Protein AF-A0A3L6PPY5-F1 (afdb_monomer)

Nearest PDB structures (foldseek):
  5zvr-assembly1_A  TM=9.069E-01  e=2.737E-04  Salmonella enterica subsp. enterica serovar Typhimurium str. LT2
  5zt4-assembly1_A  TM=9.087E-01  e=3.529E-04  Salmonella enterica subsp. enterica serovar Typhimurium str. LT2
  5zvx-assembly1_A  TM=9.058E-01  e=4.270E-04  Salmonella enterica subsp. enterica serovar Typhimurium str. LT2
  2wfp-assembly1_A  TM=8.963E-01  e=4.270E-04  Salmonella enterica subsp. enterica serovar Typhimurium str. LT2
  3h1y-assembly1_A  TM=8.965E-01  e=5.167E-04  Salmonella enterica subsp. enterica serovar Typhimurium

Sequence (169 aa):
MPLIQAPCHIRHCALARAPDGPGEAENMVAVHDTAIKIRTLTDKEQLVLSLERQYEDDIGVIAALFFNYVKLSPGEALYIGANEPHAYLSGECIECMATSDNVVRAGLTPKYKDIQTPCSMLTYKQAFPEILQGVRVQPYVRRYTPPFDEFEVDCCLVPRCQAHLSLSL

pLDDT: mean 76.39, std 22.63, range [25.11, 96.5]

Solvent-accessible surface area (backbone atoms only — not comparable to full-atom values): 11260 Å² total; per-residue (Å²): 125,62,38,41,64,61,93,64,84,75,14,46,36,43,37,43,27,76,83,90,81,90,86,79,90,86,82,94,78,92,76,82,80,87,74,79,80,79,73,84,76,51,75,66,56,53,45,38,63,55,38,36,78,74,35,70,96,36,66,26,37,64,48,52,75,70,29,27,90,47,82,77,56,95,72,49,44,73,70,81,61,87,38,49,65,44,48,64,72,57,63,76,75,89,85,87,77,74,102,72,84,47,61,50,36,86,44,70,61,96,62,85,58,58,67,65,58,57,77,71,59,48,70,83,76,80,43,68,75,65,74,41,65,49,48,77,81,49,101,43,31,33,34,41,76,57,105,59,88,91,61,68,47,77,48,73,64,75,65,96,85,62,95,76,78,82,79,84,128

Radius of gyration: 21.1 Å; Cα contacts (8 Å, |Δi|>4): 217; chains: 1; bounding box: 52×44×71 Å

Organism: Panicum miliaceum (NCBI:txid4540)

Structure (mmCIF, N/CA/C/O backbone):
data_AF-A0A3L6PPY5-F1
#
_entry.id   AF-A0A3L6PPY5-F1
#
loop_
_atom_site.group_PDB
_atom_site.id
_atom_site.type_symbol
_atom_site.label_atom_id
_atom_site.label_alt_id
_atom_site.label_comp_id
_atom_site.label_asym_id
_atom_site.label_entity_id
_atom_site.label_seq_id
_atom_site.pdbx_PDB_ins_code
_atom_site.Cartn_x
_atom_site.Cartn_y
_atom_site.Cartn_z
_atom_site.occupancy
_atom_site.B_iso_or_equiv
_atom_site.auth_seq_id
_atom_site.auth_comp_id
_atom_site.auth_asym_id
_atom_site.auth_atom_id
_atom_site.pdbx_PDB_model_num
ATOM 1 N N . MET A 1 1 ? -15.938 5.935 -10.772 1.00 28.38 1 MET A N 1
ATOM 2 C CA . MET A 1 1 ? -15.741 4.728 -9.938 1.00 28.38 1 MET A CA 1
ATOM 3 C C . MET A 1 1 ? -15.099 5.170 -8.638 1.00 28.38 1 MET A C 1
ATOM 5 O O . MET A 1 1 ? -14.240 6.039 -8.728 1.00 28.38 1 MET A O 1
ATOM 9 N N . PRO A 1 2 ? -15.502 4.660 -7.465 1.00 25.11 2 PRO A N 1
ATOM 10 C CA . PRO A 1 2 ? -14.900 5.070 -6.207 1.00 25.11 2 PRO A CA 1
ATOM 11 C C . PRO A 1 2 ? -13.595 4.306 -5.956 1.00 25.11 2 PRO A C 1
ATOM 13 O O . PRO A 1 2 ? -13.580 3.080 -5.946 1.00 25.11 2 PRO A O 1
ATOM 16 N N . LEU A 1 3 ? -12.504 5.036 -5.741 1.00 34.75 3 LEU A N 1
ATOM 17 C CA . LEU A 1 3 ? -11.280 4.513 -5.136 1.00 34.75 3 LEU A CA 1
ATOM 18 C C . LEU A 1 3 ? -11.346 4.751 -3.614 1.00 34.75 3 LEU A C 1
ATOM 20 O O . LEU A 1 3 ? -12.264 5.402 -3.107 1.00 34.75 3 LEU A O 1
ATOM 24 N N . ILE A 1 4 ? -10.400 4.194 -2.859 1.00 32.25 4 ILE A N 1
ATOM 25 C CA . ILE A 1 4 ? -10.320 4.332 -1.396 1.00 32.25 4 ILE A CA 1
ATOM 26 C C . ILE A 1 4 ? -8.921 4.840 -1.043 1.00 32.25 4 ILE A C 1
ATOM 28 O O . ILE A 1 4 ? -8.043 4.049 -0.732 1.00 32.25 4 ILE A O 1
ATOM 32 N N . GLN A 1 5 ? -8.701 6.158 -1.092 1.00 34.91 5 GLN A N 1
ATOM 33 C CA . GLN A 1 5 ? -7.462 6.766 -0.588 1.00 34.91 5 GLN A CA 1
ATOM 34 C C . GLN A 1 5 ? -7.670 7.436 0.778 1.00 34.91 5 GLN A C 1
ATOM 36 O O . GLN A 1 5 ? -8.386 8.433 0.922 1.00 34.91 5 GLN A O 1
ATOM 41 N N . ALA A 1 6 ? -6.984 6.942 1.806 1.00 31.14 6 ALA A N 1
ATOM 42 C CA . ALA A 1 6 ? -6.826 7.695 3.046 1.00 31.14 6 ALA A CA 1
ATOM 43 C C . ALA A 1 6 ? -5.904 8.911 2.795 1.00 31.14 6 ALA A C 1
ATOM 45 O O . ALA A 1 6 ? -4.788 8.734 2.315 1.00 31.14 6 ALA A O 1
ATOM 46 N N . PRO A 1 7 ? -6.324 10.153 3.107 1.00 28.19 7 PRO A N 1
ATOM 47 C CA . PRO A 1 7 ? -5.477 11.323 2.928 1.00 28.19 7 PRO A CA 1
ATOM 48 C C . PRO A 1 7 ? -4.554 11.484 4.141 1.00 28.19 7 PRO A C 1
ATOM 50 O O . PRO A 1 7 ? -4.894 12.195 5.089 1.00 28.19 7 PRO A O 1
ATOM 53 N N . CYS A 1 8 ? -3.389 10.844 4.098 1.00 27.84 8 CYS A N 1
ATOM 54 C CA . CYS A 1 8 ? -2.259 11.119 4.983 1.00 27.84 8 CYS A CA 1
ATOM 55 C C . CYS A 1 8 ? -0.977 11.287 4.149 1.00 27.84 8 CYS A C 1
ATOM 57 O O . CYS A 1 8 ? -0.912 10.871 2.993 1.00 27.84 8 CYS A O 1
ATOM 59 N N . HIS A 1 9 ? 0.028 11.967 4.706 1.00 28.48 9 HIS A N 1
ATOM 60 C CA . HIS A 1 9 ? 1.273 12.252 3.990 1.00 28.48 9 HIS A CA 1
ATOM 61 C C . HIS A 1 9 ? 1.953 10.953 3.536 1.00 28.48 9 HIS A C 1
ATOM 63 O O . HIS A 1 9 ?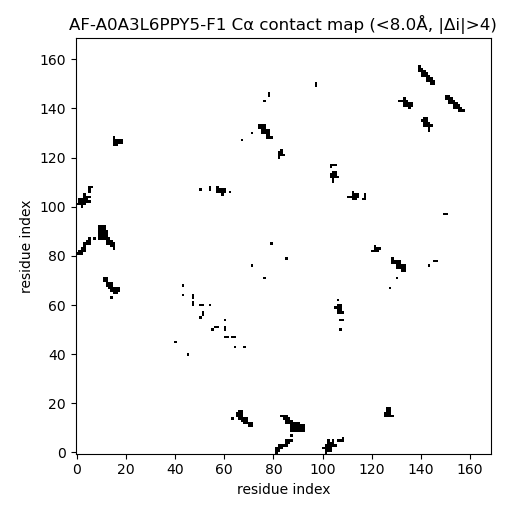 2.213 10.081 4.361 1.00 28.48 9 HIS A O 1
ATOM 69 N N . ILE A 1 10 ? 2.225 10.860 2.227 1.00 33.62 10 ILE A N 1
ATOM 70 C CA . ILE A 1 10 ? 2.654 9.649 1.509 1.00 33.62 10 ILE A CA 1
ATOM 71 C C . ILE A 1 10 ? 3.791 8.946 2.240 1.00 33.62 10 ILE A C 1
ATOM 73 O O . ILE A 1 10 ? 4.927 9.419 2.234 1.00 33.62 10 ILE A O 1
ATOM 77 N N . ARG A 1 11 ? 3.465 7.798 2.835 1.00 29.69 11 ARG A N 1
ATOM 78 C CA . ARG A 1 11 ? 4.380 6.908 3.543 1.00 29.69 11 ARG A CA 1
ATOM 79 C C . ARG A 1 11 ? 3.822 5.474 3.432 1.00 29.69 11 ARG A C 1
ATOM 81 O O . ARG A 1 11 ? 2.751 5.237 3.947 1.00 29.69 11 ARG A O 1
ATOM 88 N N . HIS A 1 12 ? 4.481 4.538 2.735 1.00 32.72 12 HIS A N 1
ATOM 89 C CA . HIS A 1 12 ? 3.964 3.222 2.256 1.00 32.72 12 HIS A CA 1
ATOM 90 C C . HIS A 1 12 ? 3.214 2.261 3.221 1.00 32.72 12 HIS A C 1
ATOM 92 O O . HIS A 1 12 ? 3.636 2.022 4.345 1.00 32.72 12 HIS A O 1
ATOM 98 N N . CYS A 1 13 ? 2.170 1.590 2.710 1.00 34.03 13 CYS A N 1
ATOM 99 C CA . CYS A 1 13 ? 1.743 0.188 2.951 1.00 34.03 13 CYS A CA 1
ATOM 100 C C . CYS A 1 13 ? 0.471 -0.104 2.112 1.00 34.03 13 CYS A C 1
ATOM 102 O O . CYS A 1 13 ? -0.188 0.832 1.675 1.00 34.03 13 CYS A O 1
ATOM 104 N N . ALA A 1 14 ? 0.081 -1.363 1.901 1.00 41.81 14 ALA A N 1
ATOM 105 C CA . ALA A 1 14 ? -1.231 -1.705 1.338 1.00 41.81 14 ALA A CA 1
ATOM 106 C C . ALA A 1 14 ? -1.814 -2.950 2.017 1.00 41.81 14 ALA A C 1
ATOM 108 O O . ALA A 1 14 ? -1.083 -3.874 2.362 1.00 41.81 14 ALA A O 1
ATOM 109 N N . LEU A 1 15 ? -3.136 -2.962 2.194 1.00 36.19 15 LEU A N 1
ATOM 110 C CA . LEU A 1 15 ? -3.863 -3.749 3.191 1.00 36.19 15 LEU A CA 1
ATOM 111 C C . LEU A 1 15 ? -4.858 -4.760 2.517 1.00 36.19 15 LEU A C 1
ATOM 113 O O . LEU A 1 15 ? -6.034 -4.457 2.411 1.00 36.19 15 LEU A O 1
ATOM 117 N N . ALA A 1 16 ? -4.426 -5.965 2.077 1.00 39.25 16 ALA A N 1
ATOM 118 C CA . ALA A 1 16 ? -5.270 -7.086 1.525 1.00 39.25 16 ALA A CA 1
ATOM 119 C C . ALA A 1 16 ? -5.281 -8.370 2.424 1.00 39.25 16 ALA A C 1
ATOM 121 O O . ALA A 1 16 ? -5.265 -8.165 3.616 1.00 39.25 16 ALA A O 1
ATOM 122 N N . ARG A 1 17 ? -5.307 -9.666 2.015 1.00 37.44 17 ARG A N 1
ATOM 123 C CA . ARG A 1 17 ? -5.218 -10.819 2.994 1.00 37.44 17 ARG A CA 1
ATOM 124 C C . ARG A 1 17 ? -3.926 -11.660 2.904 1.00 37.44 17 ARG A C 1
ATOM 126 O O . ARG A 1 17 ? -3.456 -11.947 1.805 1.00 37.44 17 ARG A O 1
ATOM 133 N N . ALA A 1 18 ? -3.398 -12.104 4.058 1.00 33.12 18 ALA A N 1
ATOM 134 C CA . ALA A 1 18 ? -2.285 -13.060 4.155 1.00 33.12 18 ALA A CA 1
ATOM 135 C C . ALA A 1 18 ? -2.813 -14.511 4.209 1.00 33.12 18 ALA A C 1
ATOM 137 O O . ALA A 1 18 ? -3.797 -14.757 4.916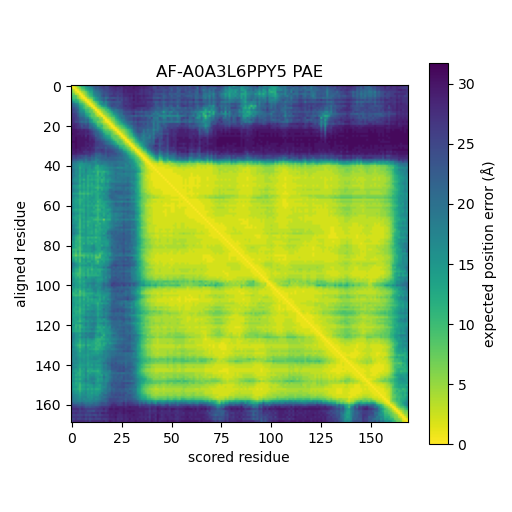 1.00 33.12 18 ALA A O 1
ATOM 138 N N . PRO A 1 19 ? -2.198 -15.465 3.485 1.00 34.09 19 PRO A N 1
ATOM 139 C CA . PRO A 1 19 ? -2.591 -16.870 3.525 1.00 34.09 19 PRO A CA 1
ATOM 140 C C . PRO A 1 19 ? -2.030 -17.584 4.765 1.00 34.09 19 PRO A C 1
ATOM 142 O O . PRO A 1 19 ? -0.885 -17.363 5.156 1.00 34.09 19 PRO A O 1
ATOM 145 N N . ASP A 1 20 ? -2.829 -18.474 5.351 1.00 43.19 20 ASP A N 1
ATOM 146 C CA . ASP A 1 20 ? -2.428 -19.301 6.492 1.00 43.19 20 ASP A CA 1
ATOM 147 C C . ASP A 1 20 ? -1.611 -20.522 6.022 1.00 43.19 20 ASP A C 1
ATOM 149 O O . ASP A 1 20 ? -2.059 -21.281 5.159 1.00 43.19 20 ASP A O 1
ATOM 153 N N . GLY A 1 21 ? -0.417 -20.718 6.591 1.00 37.72 21 GLY A N 1
ATOM 154 C CA . GLY A 1 21 ? 0.468 -21.863 6.326 1.00 37.72 21 GLY A CA 1
ATOM 155 C C . GLY A 1 21 ? 0.604 -22.793 7.548 1.00 37.72 21 GLY A C 1
ATOM 156 O O . GLY A 1 21 ? 0.581 -22.291 8.672 1.00 37.72 21 GLY A O 1
ATOM 157 N N . PRO A 1 22 ? 0.734 -24.126 7.376 1.00 53.22 22 PRO A N 1
ATOM 158 C CA . PRO A 1 22 ? 0.748 -25.085 8.486 1.00 53.22 22 PRO A CA 1
ATOM 159 C C . PRO A 1 22 ? 2.159 -25.510 8.946 1.00 53.22 22 PRO A C 1
ATOM 161 O O . PRO A 1 22 ? 3.081 -25.592 8.138 1.00 53.22 22 PRO A O 1
ATOM 164 N N . GLY A 1 23 ? 2.276 -25.892 10.225 1.00 37.44 23 GLY A N 1
ATOM 165 C CA . GLY A 1 23 ? 3.465 -26.514 10.842 1.00 37.44 23 GLY A CA 1
ATOM 166 C C . GLY A 1 23 ? 3.971 -25.739 12.074 1.00 37.44 23 GLY A C 1
ATOM 167 O O . GLY A 1 23 ? 4.023 -24.516 12.034 1.00 37.44 23 GLY A O 1
ATOM 168 N N . GLU A 1 24 ? 4.327 -26.349 13.210 1.00 33.66 24 GLU A N 1
ATOM 169 C CA . GLU A 1 24 ? 4.393 -27.776 13.587 1.00 33.66 24 GLU A CA 1
ATOM 170 C C . GLU A 1 24 ? 4.023 -27.960 15.083 1.00 33.66 24 GLU A C 1
ATOM 172 O O . GLU A 1 24 ? 4.031 -27.000 15.857 1.00 33.66 24 GLU A O 1
ATOM 177 N N . ALA A 1 25 ? 3.702 -29.193 15.504 1.00 36.53 25 ALA A N 1
ATOM 178 C CA . ALA A 1 25 ? 3.787 -29.599 16.920 1.00 36.53 25 ALA A CA 1
ATOM 179 C C . ALA A 1 25 ? 5.286 -29.699 17.313 1.00 36.53 25 ALA A C 1
ATOM 181 O O . ALA A 1 25 ? 6.135 -29.736 16.434 1.00 36.53 25 ALA A O 1
ATOM 182 N N . GLU A 1 26 ? 5.762 -29.698 18.558 1.00 39.06 26 GLU A N 1
ATOM 183 C CA . GLU A 1 26 ? 5.391 -30.398 19.798 1.00 39.06 26 GLU A CA 1
ATOM 184 C C . GLU A 1 26 ? 6.005 -29.591 20.994 1.00 39.06 26 GLU A C 1
ATOM 186 O O . GLU A 1 26 ? 6.547 -28.511 20.783 1.00 39.06 26 GLU A O 1
ATOM 191 N N . ASN A 1 27 ? 6.028 -29.957 22.283 1.00 33.66 27 ASN A N 1
ATOM 192 C CA . ASN A 1 27 ? 5.628 -31.143 23.045 1.00 33.66 27 ASN A CA 1
ATOM 193 C C . ASN A 1 27 ? 5.329 -30.702 24.507 1.00 33.66 27 ASN A C 1
ATOM 195 O O . ASN A 1 27 ? 5.827 -29.663 24.950 1.00 33.66 27 ASN A O 1
ATOM 199 N N . MET A 1 28 ? 4.544 -31.456 25.284 1.00 37.03 28 MET A N 1
ATOM 200 C CA . MET A 1 28 ? 4.231 -31.093 26.682 1.00 37.03 28 MET A CA 1
ATOM 201 C C . MET A 1 28 ? 5.343 -31.504 27.660 1.00 37.03 28 MET A C 1
ATOM 203 O O . MET A 1 28 ? 5.689 -32.677 27.750 1.00 37.03 28 MET A O 1
ATOM 207 N N . VAL A 1 29 ? 5.792 -30.568 28.504 1.00 35.81 29 VAL A N 1
ATOM 208 C CA . VAL A 1 29 ? 6.486 -30.864 29.771 1.00 35.81 29 VAL A CA 1
ATOM 209 C C . VAL A 1 29 ? 5.823 -30.047 30.878 1.00 35.81 29 VAL A C 1
ATOM 211 O O . VAL A 1 29 ? 5.726 -28.826 30.777 1.00 35.81 29 VAL A O 1
ATOM 214 N N . ALA A 1 30 ? 5.341 -30.719 31.924 1.00 42.97 30 ALA A N 1
ATOM 215 C CA . ALA A 1 30 ? 4.647 -30.089 33.044 1.00 42.97 30 ALA A CA 1
ATOM 216 C C . ALA A 1 30 ? 5.614 -29.809 34.203 1.00 42.97 30 ALA A C 1
ATOM 218 O O . ALA A 1 30 ? 6.198 -30.750 34.735 1.00 42.97 30 ALA A O 1
ATOM 219 N N . VAL A 1 31 ? 5.740 -28.547 34.636 1.00 38.44 31 VAL A N 1
ATOM 220 C CA . VAL A 1 31 ? 6.396 -28.183 35.907 1.00 38.44 31 VAL A CA 1
ATOM 221 C C . VAL A 1 31 ? 5.689 -26.992 36.572 1.00 38.44 31 VAL A C 1
ATOM 223 O O . VAL A 1 31 ? 5.115 -26.133 35.906 1.00 38.44 31 VAL A O 1
ATOM 226 N N . HIS A 1 32 ? 5.747 -27.008 37.905 1.00 49.66 32 HIS A N 1
ATOM 227 C CA . HIS A 1 32 ? 5.529 -25.923 38.869 1.00 49.66 32 HIS A CA 1
ATOM 228 C C . HIS A 1 32 ? 6.189 -24.575 38.484 1.00 49.66 32 HIS A C 1
ATOM 230 O O . HIS A 1 32 ? 7.070 -24.534 37.632 1.00 49.66 32 HIS A O 1
ATOM 236 N N . ASP A 1 33 ? 5.802 -23.504 39.188 1.00 48.22 33 ASP A N 1
ATOM 237 C CA . ASP A 1 33 ? 6.326 -22.130 39.070 1.00 48.22 33 ASP A CA 1
ATOM 238 C C . ASP A 1 33 ? 6.211 -21.497 37.670 1.00 48.22 33 ASP A C 1
ATOM 240 O O . ASP A 1 33 ? 7.152 -21.432 36.877 1.00 48.22 33 ASP A O 1
ATOM 244 N N . THR A 1 34 ? 5.028 -20.943 37.379 1.00 48.94 34 THR A N 1
ATOM 245 C CA . THR A 1 34 ? 4.735 -20.200 36.145 1.00 48.94 34 THR A CA 1
ATOM 246 C C . THR A 1 34 ? 5.452 -18.848 36.081 1.00 48.94 34 THR A C 1
ATOM 248 O O . THR A 1 34 ? 4.860 -17.780 36.246 1.00 48.94 34 THR A O 1
ATOM 251 N N . ALA A 1 35 ? 6.734 -18.885 35.720 1.00 55.44 35 ALA A N 1
ATOM 252 C CA . ALA A 1 35 ? 7.392 -17.751 35.086 1.00 55.44 35 ALA A CA 1
ATOM 253 C C . ALA A 1 35 ? 6.595 -17.351 33.830 1.00 55.44 35 ALA A C 1
ATOM 255 O O . ALA A 1 35 ? 6.470 -18.132 32.882 1.00 55.44 35 ALA A O 1
ATOM 256 N N . ILE A 1 36 ? 6.034 -16.138 33.820 1.00 65.62 36 ILE A N 1
ATOM 257 C CA . ILE A 1 36 ? 5.261 -15.628 32.683 1.00 65.62 36 ILE A CA 1
ATOM 258 C C . ILE A 1 36 ? 6.208 -15.481 31.486 1.00 65.62 36 ILE A C 1
ATOM 260 O O . ILE A 1 36 ? 6.991 -14.535 31.409 1.00 65.62 36 ILE A O 1
ATOM 264 N N . LYS A 1 37 ? 6.123 -16.411 30.526 1.00 61.09 37 LYS A N 1
ATOM 265 C CA . LYS A 1 37 ? 6.761 -16.269 29.212 1.00 61.09 37 LYS A CA 1
ATOM 266 C C . LYS A 1 37 ? 6.075 -15.134 28.452 1.00 61.09 37 LYS A C 1
ATOM 268 O O . LYS A 1 37 ? 5.075 -15.345 27.769 1.00 61.09 37 LYS A O 1
ATOM 273 N N . ILE A 1 38 ? 6.618 -13.926 28.579 1.00 77.00 38 ILE A N 1
ATOM 274 C CA . ILE A 1 38 ? 6.211 -12.776 27.769 1.00 77.00 38 ILE A CA 1
ATOM 275 C C . ILE A 1 38 ? 6.554 -13.095 26.311 1.00 77.00 38 ILE A C 1
ATOM 277 O O . ILE A 1 38 ? 7.726 -13.236 25.959 1.00 77.00 38 ILE A O 1
ATOM 281 N N . ARG A 1 39 ? 5.530 -13.242 25.464 1.00 87.62 39 ARG A N 1
ATOM 282 C CA . ARG A 1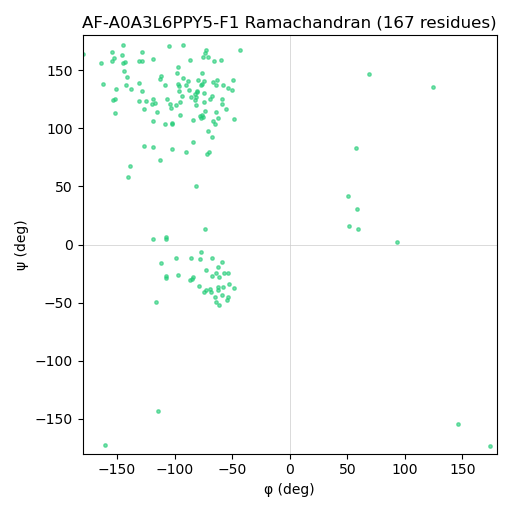 39 ? 5.719 -13.431 24.022 1.00 87.62 39 ARG A CA 1
ATOM 283 C C . ARG A 1 39 ? 6.125 -12.114 23.363 1.00 87.62 39 ARG A C 1
ATOM 285 O O . ARG A 1 39 ? 5.570 -11.064 23.685 1.00 87.62 39 ARG A O 1
ATOM 292 N N . THR A 1 40 ? 7.039 -12.178 22.404 1.00 90.62 40 THR A N 1
ATOM 293 C CA . THR A 1 40 ? 7.327 -11.046 21.516 1.00 90.62 40 THR A CA 1
ATOM 294 C C . THR A 1 40 ? 6.112 -10.775 20.626 1.00 90.62 40 THR A C 1
ATOM 296 O O . THR A 1 40 ? 5.466 -11.711 20.152 1.00 90.62 40 THR A O 1
ATOM 299 N N . LEU A 1 41 ? 5.793 -9.499 20.405 1.00 91.12 41 LEU A N 1
ATOM 300 C CA . LEU A 1 41 ? 4.736 -9.092 19.478 1.00 91.12 41 LEU A CA 1
ATOM 301 C C . LEU A 1 41 ? 5.213 -9.212 18.031 1.00 91.12 41 LEU A C 1
ATOM 303 O O . LEU A 1 41 ? 6.325 -8.795 17.704 1.00 91.12 41 LEU A O 1
ATOM 307 N N . THR A 1 42 ? 4.346 -9.716 17.161 1.00 92.12 42 THR A N 1
ATOM 308 C CA . THR A 1 42 ? 4.566 -9.728 15.711 1.00 92.12 42 THR A CA 1
ATOM 309 C C . THR A 1 42 ? 4.579 -8.309 15.136 1.00 92.12 42 THR A C 1
ATOM 311 O O . THR A 1 42 ? 3.975 -7.391 15.694 1.00 92.12 42 THR A O 1
ATOM 314 N N . ASP A 1 43 ? 5.198 -8.132 13.967 1.00 90.19 43 ASP A N 1
ATOM 315 C CA . ASP A 1 43 ? 5.199 -6.873 13.207 1.00 90.19 43 ASP A CA 1
ATOM 316 C C . ASP A 1 43 ? 3.798 -6.259 13.042 1.00 90.19 43 ASP A C 1
ATOM 318 O O . ASP A 1 43 ? 3.635 -5.041 13.105 1.00 90.19 43 ASP A O 1
ATOM 322 N N . LYS A 1 44 ? 2.777 -7.104 12.851 1.00 88.81 44 LYS A N 1
ATOM 323 C CA . LYS A 1 44 ? 1.383 -6.683 12.675 1.00 88.81 44 LYS A CA 1
ATOM 324 C C . LYS A 1 44 ? 0.751 -6.195 13.980 1.00 88.81 44 LYS A C 1
ATOM 326 O O . LYS A 1 44 ? 0.029 -5.205 13.975 1.00 88.81 44 LYS A O 1
ATOM 331 N N . GLU A 1 45 ? 1.046 -6.843 15.104 1.00 92.44 45 GLU A N 1
ATOM 332 C CA . GLU A 1 45 ? 0.590 -6.390 16.425 1.00 92.44 45 GLU A CA 1
ATOM 333 C C . GLU A 1 45 ? 1.269 -5.076 16.828 1.00 92.44 45 GLU A C 1
ATOM 335 O O . GLU A 1 45 ? 0.609 -4.166 17.324 1.00 92.44 45 GLU A O 1
ATOM 340 N N . GLN A 1 46 ? 2.570 -4.936 16.549 1.00 93.50 46 GLN A N 1
ATOM 341 C CA . GLN A 1 46 ? 3.297 -3.678 16.748 1.00 93.50 46 GLN A CA 1
ATOM 342 C C . GLN A 1 46 ? 2.730 -2.550 15.874 1.00 93.50 46 GLN A C 1
ATOM 344 O O . GLN A 1 46 ? 2.599 -1.418 16.346 1.00 93.50 46 GLN A O 1
ATOM 349 N N . LEU A 1 47 ? 2.346 -2.853 14.627 1.00 91.19 47 LEU A N 1
ATOM 350 C CA . LEU A 1 47 ? 1.662 -1.907 13.748 1.00 91.19 47 LEU A CA 1
ATOM 351 C C . LEU A 1 47 ? 0.320 -1.463 14.340 1.00 91.19 47 LEU A C 1
ATOM 353 O O . LEU A 1 47 ? 0.097 -0.266 14.464 1.00 91.19 47 LEU A O 1
ATOM 357 N N . VAL A 1 48 ? -0.549 -2.393 14.740 1.00 93.38 48 VAL A N 1
ATOM 358 C CA . VAL A 1 48 ? -1.873 -2.072 15.307 1.00 93.38 48 VAL A CA 1
ATOM 359 C C . VAL A 1 48 ? -1.749 -1.196 16.558 1.00 93.38 48 VAL A C 1
ATOM 361 O O . VAL A 1 48 ? -2.412 -0.167 16.642 1.00 93.38 48 VAL A O 1
ATOM 364 N N . LEU A 1 49 ? -0.815 -1.501 17.467 1.00 94.56 49 LEU A N 1
ATOM 365 C CA . LEU A 1 49 ? -0.519 -0.640 18.625 1.00 94.56 49 LEU A CA 1
ATOM 366 C C . LEU A 1 49 ? 0.042 0.741 18.244 1.00 94.56 49 LEU A C 1
ATOM 368 O O . LEU A 1 49 ? -0.058 1.683 19.029 1.00 94.56 49 LEU A O 1
ATOM 372 N N . SER A 1 50 ? 0.662 0.866 17.071 1.00 93.44 50 SER A N 1
ATOM 373 C CA . SER A 1 50 ? 1.161 2.141 16.541 1.00 93.44 50 SER A CA 1
ATOM 374 C C . SER A 1 50 ? 0.069 2.940 15.825 1.00 93.44 50 SER A C 1
ATOM 376 O O . SER A 1 50 ? 0.146 4.167 15.807 1.00 93.44 50 SER A O 1
ATOM 378 N N . LEU A 1 51 ? -0.935 2.264 15.253 1.00 91.94 51 LEU A N 1
ATOM 379 C CA . LEU A 1 51 ? -2.124 2.878 14.659 1.00 91.94 51 LEU A CA 1
ATOM 380 C C . LEU A 1 51 ? -3.082 3.384 15.738 1.00 91.94 51 LEU A C 1
ATOM 382 O O . LEU A 1 51 ? -3.550 4.507 15.607 1.00 91.94 51 LEU A O 1
ATOM 386 N N . GLU A 1 52 ? -3.288 2.632 16.824 1.00 94.88 52 GLU A N 1
ATOM 387 C CA . GLU A 1 52 ? -4.102 3.070 17.971 1.00 94.88 52 GLU A CA 1
ATOM 388 C C . GLU A 1 52 ? -3.621 4.424 18.516 1.00 94.88 52 GLU A C 1
ATOM 390 O O . GLU A 1 52 ? -4.401 5.349 18.672 1.00 94.88 52 GLU A O 1
ATOM 395 N N . ARG A 1 53 ? -2.303 4.605 18.679 1.00 94.50 53 ARG A N 1
ATOM 396 C CA . ARG A 1 53 ? -1.702 5.877 19.136 1.00 94.50 53 ARG A CA 1
ATOM 397 C C . ARG A 1 53 ? -1.827 7.047 18.149 1.00 94.50 53 ARG A C 1
ATOM 399 O O . ARG A 1 53 ? -1.447 8.163 18.490 1.00 94.50 53 ARG A O 1
ATOM 406 N N . GLN A 1 54 ? -2.233 6.792 16.906 1.00 91.25 54 GLN A N 1
ATOM 407 C CA . GLN A 1 54 ? -2.413 7.809 15.860 1.00 91.25 54 GLN A CA 1
ATOM 408 C C . GLN A 1 54 ? -3.893 8.071 15.555 1.00 91.25 54 GLN A C 1
ATOM 410 O O . GLN A 1 54 ? -4.242 9.159 15.099 1.00 91.25 54 GLN A O 1
ATOM 415 N N . TYR A 1 55 ? -4.741 7.072 15.791 1.00 90.94 55 TYR A N 1
ATOM 416 C CA . TYR A 1 55 ? -6.153 7.028 15.440 1.00 90.94 55 TYR A CA 1
ATOM 417 C C . TYR A 1 55 ? -6.939 6.361 16.579 1.00 90.94 55 TYR A C 1
ATOM 419 O O . TYR A 1 55 ? -7.581 5.333 16.369 1.00 90.94 55 TYR A O 1
ATOM 427 N N . GLU A 1 56 ? -6.840 6.942 17.778 1.00 94.12 56 GLU A N 1
ATOM 428 C CA . GLU A 1 56 ? -7.537 6.479 18.986 1.00 94.12 56 GLU A CA 1
ATOM 429 C C . GLU A 1 56 ? -9.036 6.277 18.692 1.00 94.12 56 GLU A C 1
ATOM 431 O O . GLU A 1 56 ? -9.666 7.117 18.038 1.00 94.12 56 GLU A O 1
ATOM 436 N N . ASP A 1 57 ? -9.587 5.140 19.127 1.00 92.50 57 ASP A N 1
ATOM 437 C CA . ASP A 1 57 ? -10.981 4.718 18.903 1.00 92.50 57 ASP A CA 1
ATOM 438 C C . ASP A 1 57 ? -11.432 4.579 17.417 1.00 92.50 57 ASP A C 1
ATOM 440 O O . ASP A 1 57 ? -12.629 4.434 17.135 1.00 92.50 57 ASP A O 1
ATOM 444 N N . ASP A 1 58 ? -10.529 4.575 16.422 1.00 92.19 58 ASP A N 1
ATOM 445 C CA . ASP A 1 58 ? -10.908 4.389 15.009 1.00 92.19 58 ASP A CA 1
ATOM 446 C C . ASP A 1 58 ? -11.002 2.904 14.600 1.00 92.19 58 ASP A C 1
ATOM 448 O O . ASP A 1 58 ? -10.051 2.126 14.693 1.00 92.19 58 ASP A O 1
ATOM 452 N N . ILE A 1 59 ? -12.144 2.518 14.018 1.00 90.50 59 ILE A N 1
ATOM 453 C CA . ILE A 1 59 ? -12.412 1.157 13.513 1.00 90.50 59 ILE A CA 1
ATOM 454 C C . ILE A 1 59 ? -11.354 0.630 12.521 1.00 90.50 59 ILE A C 1
ATOM 456 O O . ILE A 1 59 ? -11.156 -0.580 12.406 1.00 90.50 59 ILE A O 1
ATOM 460 N N . GLY A 1 60 ? -10.636 1.519 11.830 1.00 90.56 60 GLY A N 1
ATOM 461 C CA . GLY A 1 60 ? -9.519 1.200 10.945 1.00 90.56 60 GLY A CA 1
ATOM 462 C C . GLY A 1 60 ? -8.338 0.525 11.648 1.00 90.56 60 GLY A C 1
ATOM 463 O O . GLY A 1 60 ? -7.642 -0.272 11.017 1.00 90.56 60 GLY A O 1
ATOM 464 N N . VAL A 1 61 ? -8.140 0.774 12.947 1.00 92.25 61 VAL A N 1
ATOM 465 C CA . VAL A 1 61 ? -7.111 0.105 13.760 1.00 92.25 61 VAL A CA 1
ATOM 466 C C . VAL A 1 61 ? -7.420 -1.389 13.884 1.00 92.25 61 VAL A C 1
ATOM 468 O O . VAL A 1 61 ? -6.555 -2.233 13.644 1.00 92.25 61 VAL A O 1
ATOM 471 N N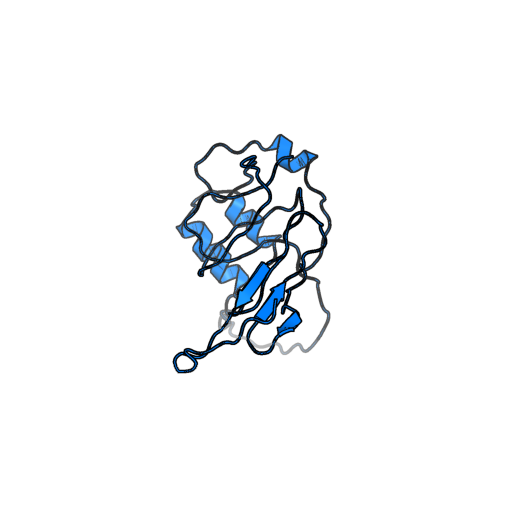 . ILE A 1 62 ? -8.684 -1.728 14.153 1.00 91.06 62 ILE A N 1
ATOM 472 C CA . ILE A 1 62 ? -9.170 -3.114 14.160 1.00 91.06 62 ILE A CA 1
ATOM 473 C C . ILE A 1 62 ? -9.195 -3.691 12.739 1.00 91.06 62 ILE A C 1
ATOM 475 O O . ILE A 1 62 ? -8.815 -4.844 12.539 1.00 91.06 62 ILE A O 1
ATOM 479 N N . ALA A 1 63 ? -9.571 -2.898 11.730 1.00 90.50 63 ALA A N 1
ATOM 480 C CA . ALA A 1 63 ? -9.576 -3.336 10.335 1.00 90.50 63 ALA A CA 1
ATOM 481 C C . ALA A 1 63 ? -8.186 -3.811 9.866 1.00 90.50 63 ALA A C 1
ATOM 483 O O . ALA A 1 63 ? -8.087 -4.818 9.165 1.00 90.50 63 ALA A O 1
ATOM 484 N N . ALA A 1 64 ? -7.103 -3.166 10.319 1.00 89.25 64 ALA A N 1
ATOM 485 C CA . ALA A 1 64 ? -5.728 -3.564 10.005 1.00 89.25 64 ALA A CA 1
ATOM 486 C C . ALA A 1 64 ? -5.390 -5.019 10.408 1.00 89.25 64 ALA A C 1
ATOM 488 O O . ALA A 1 64 ? -4.535 -5.643 9.775 1.00 89.25 64 ALA A O 1
ATOM 489 N N . LEU A 1 65 ? -6.089 -5.615 11.387 1.00 89.50 65 LEU A N 1
ATOM 490 C CA . LEU A 1 65 ? -5.933 -7.034 11.750 1.00 89.50 65 LEU A CA 1
ATOM 491 C C . LEU A 1 65 ? -6.427 -7.999 10.663 1.00 89.50 65 LEU A C 1
ATOM 493 O O . LEU A 1 65 ? -5.887 -9.099 10.546 1.00 89.50 65 LEU A O 1
ATOM 497 N N . PHE A 1 66 ? -7.387 -7.593 9.834 1.00 89.69 66 PHE A N 1
ATOM 498 C CA . PHE A 1 66 ? -7.900 -8.395 8.716 1.00 89.69 66 PHE A CA 1
ATOM 499 C C . PHE A 1 66 ? -7.071 -8.226 7.441 1.00 89.69 66 PHE A C 1
ATOM 501 O O . PHE A 1 66 ? -7.217 -9.006 6.500 1.00 89.69 66 PHE A O 1
ATOM 508 N N . PHE A 1 67 ? -6.176 -7.236 7.438 1.00 89.50 67 PHE A N 1
ATOM 509 C CA . PHE A 1 67 ? -5.470 -6.787 6.254 1.00 89.50 67 PHE A CA 1
ATOM 510 C C . PHE A 1 67 ? -3.983 -7.225 6.171 1.00 89.50 67 PHE A C 1
ATOM 512 O O . PHE A 1 67 ? -3.438 -7.777 7.127 1.00 89.50 67 PHE A O 1
ATOM 519 N N . ASN A 1 68 ? -3.305 -7.019 5.034 1.00 88.56 68 ASN A N 1
ATOM 520 C CA . ASN A 1 68 ? -1.915 -7.432 4.796 1.00 88.56 68 ASN A CA 1
ATOM 521 C C . ASN A 1 68 ? -0.960 -6.360 5.269 1.00 88.56 68 ASN A C 1
ATOM 523 O O . ASN A 1 68 ? -1.087 -5.219 4.854 1.00 88.56 68 ASN A O 1
ATOM 527 N N . TYR A 1 69 ? 0.074 -6.732 6.015 1.00 90.19 69 TYR A N 1
ATOM 528 C CA . TYR A 1 69 ? 1.159 -5.798 6.272 1.00 90.19 69 TYR A CA 1
ATOM 529 C C . TYR A 1 69 ? 2.234 -5.923 5.179 1.00 90.19 69 TYR A C 1
ATOM 531 O O . TYR A 1 69 ? 3.240 -6.604 5.363 1.00 90.19 69 TYR A O 1
ATOM 539 N N . VAL A 1 70 ? 1.994 -5.309 4.013 1.00 89.12 70 VAL A N 1
ATOM 540 C CA . VAL A 1 70 ? 2.945 -5.325 2.883 1.00 89.12 70 VAL A CA 1
ATOM 541 C C . VAL A 1 70 ? 4.032 -4.269 3.080 1.00 89.12 70 VAL A C 1
ATOM 543 O O . VAL A 1 70 ? 3.748 -3.071 3.136 1.00 89.12 70 VAL A O 1
ATOM 546 N N . LYS A 1 71 ? 5.290 -4.709 3.138 1.00 88.56 71 LYS A N 1
ATOM 547 C CA . LYS A 1 71 ? 6.476 -3.843 3.135 1.00 88.56 71 LYS A CA 1
ATOM 548 C C . LYS A 1 71 ? 7.120 -3.912 1.752 1.00 88.56 71 LYS A C 1
ATOM 550 O O . LYS A 1 71 ? 7.478 -5.002 1.325 1.00 88.56 71 LYS A O 1
ATOM 555 N N . LEU A 1 72 ? 7.246 -2.769 1.077 1.00 88.69 72 LEU A N 1
ATOM 556 C CA . LEU A 1 72 ? 7.935 -2.660 -0.212 1.00 88.69 72 LEU A CA 1
ATOM 557 C C . LEU A 1 72 ? 9.378 -2.195 -0.009 1.00 88.69 72 LEU A C 1
ATOM 559 O O . LEU A 1 72 ? 9.645 -1.259 0.749 1.00 88.69 72 LEU A O 1
ATOM 563 N N . SER A 1 73 ? 10.294 -2.835 -0.721 1.00 92.38 73 SER A N 1
ATOM 564 C CA . SER A 1 73 ? 11.701 -2.460 -0.839 1.00 92.38 73 SER A CA 1
ATOM 565 C C . SER A 1 73 ? 11.890 -1.430 -1.966 1.00 92.38 73 SER A C 1
ATOM 567 O O . SER A 1 73 ? 11.066 -1.347 -2.878 1.00 92.38 73 SER A O 1
ATOM 569 N N . PRO A 1 74 ? 12.981 -0.642 -1.976 1.00 90.31 74 PRO A N 1
ATOM 570 C CA . PRO A 1 74 ? 13.261 0.276 -3.078 1.00 90.31 74 PRO A CA 1
ATOM 571 C C . PRO A 1 74 ? 13.378 -0.455 -4.426 1.00 90.31 74 PRO A C 1
ATOM 573 O O . PRO A 1 74 ? 14.245 -1.310 -4.599 1.00 90.31 74 PRO A O 1
ATOM 576 N N . GLY A 1 75 ? 12.528 -0.089 -5.389 1.00 87.75 75 GLY A N 1
ATOM 577 C CA . GLY A 1 75 ? 12.432 -0.760 -6.693 1.00 87.75 75 GLY A CA 1
ATOM 578 C C . GLY A 1 75 ? 11.382 -1.876 -6.765 1.00 87.75 75 GLY A C 1
ATOM 579 O O . GLY A 1 75 ? 11.238 -2.492 -7.816 1.00 87.75 75 GLY A O 1
ATOM 580 N N . GLU A 1 76 ? 10.636 -2.114 -5.688 1.00 92.06 76 GLU A N 1
ATOM 581 C CA . GLU A 1 76 ? 9.393 -2.882 -5.722 1.00 92.06 76 GLU A CA 1
ATOM 582 C C . GLU A 1 76 ? 8.204 -1.931 -5.902 1.00 92.06 76 GLU A C 1
ATOM 584 O O . GLU A 1 76 ? 8.187 -0.824 -5.359 1.00 92.06 76 GLU A O 1
ATOM 589 N N . ALA A 1 77 ? 7.201 -2.367 -6.657 1.00 90.88 77 ALA A N 1
ATOM 590 C CA . ALA A 1 77 ? 5.950 -1.649 -6.861 1.00 90.88 77 ALA A CA 1
ATOM 591 C C . ALA A 1 77 ? 4.751 -2.558 -6.569 1.00 90.88 77 ALA A C 1
ATOM 593 O O . ALA A 1 77 ? 4.875 -3.780 -6.475 1.00 90.88 77 ALA A O 1
ATOM 594 N N . LEU A 1 78 ? 3.574 -1.951 -6.435 1.00 91.62 78 LEU A N 1
ATOM 595 C CA . LEU A 1 78 ? 2.328 -2.657 -6.178 1.00 91.62 78 LEU A CA 1
ATOM 596 C C . LEU A 1 78 ? 1.209 -2.069 -7.030 1.00 91.62 78 LEU A C 1
ATOM 598 O O . LEU A 1 78 ? 1.040 -0.852 -7.073 1.00 91.62 78 LEU A O 1
ATOM 602 N N . TYR A 1 79 ? 0.429 -2.938 -7.666 1.00 89.44 79 TYR A N 1
ATOM 603 C CA . TYR A 1 79 ? -0.859 -2.570 -8.242 1.00 89.44 79 TYR A CA 1
ATOM 604 C C . TYR A 1 79 ? -1.966 -2.734 -7.194 1.00 89.44 79 TYR A C 1
ATOM 606 O O . TYR A 1 79 ? -1.961 -3.701 -6.431 1.00 89.44 79 TYR A O 1
ATOM 614 N N . ILE A 1 80 ? -2.916 -1.799 -7.170 1.00 89.31 80 ILE A N 1
ATOM 615 C CA . ILE A 1 80 ? -4.095 -1.847 -6.305 1.00 89.31 80 ILE A CA 1
ATOM 616 C C . ILE A 1 80 ? -5.338 -1.716 -7.184 1.00 89.31 80 ILE A C 1
ATOM 618 O O . ILE A 1 80 ? -5.465 -0.755 -7.944 1.00 89.31 80 ILE A O 1
ATOM 622 N N . GLY A 1 81 ? -6.241 -2.691 -7.095 1.00 86.56 81 GLY A N 1
ATOM 623 C CA . GLY A 1 81 ? -7.424 -2.758 -7.940 1.00 86.56 81 GLY A CA 1
ATOM 624 C C . GLY A 1 81 ? -8.527 -1.772 -7.562 1.00 86.56 81 GLY A C 1
ATOM 625 O O . GLY A 1 81 ? -8.631 -1.278 -6.435 1.00 86.56 81 GLY A O 1
ATOM 626 N N . ALA A 1 82 ? -9.427 -1.531 -8.517 1.00 86.19 82 ALA A N 1
ATOM 627 C CA . ALA A 1 82 ? -10.685 -0.852 -8.235 1.00 86.19 82 ALA A CA 1
ATOM 628 C C . ALA A 1 82 ? -11.487 -1.627 -7.172 1.00 86.19 82 ALA A C 1
ATOM 630 O O . ALA A 1 82 ? -11.609 -2.851 -7.229 1.00 86.19 82 ALA A O 1
ATOM 631 N N . ASN A 1 83 ? -12.067 -0.893 -6.221 1.00 88.38 83 ASN A N 1
ATOM 632 C CA . ASN A 1 83 ? -12.797 -1.439 -5.076 1.00 88.38 83 ASN A CA 1
ATOM 633 C C . ASN A 1 83 ? -11.970 -2.386 -4.173 1.00 88.38 83 ASN A C 1
ATOM 635 O O . ASN A 1 83 ? -12.534 -3.287 -3.543 1.00 88.38 83 ASN A O 1
ATOM 639 N N . GLU A 1 84 ? -10.654 -2.171 -4.077 1.00 88.38 84 GLU A N 1
ATOM 640 C CA . GLU A 1 84 ? -9.781 -2.818 -3.092 1.00 88.38 84 GLU A CA 1
ATOM 641 C C . GLU A 1 84 ? -9.374 -1.810 -1.995 1.00 88.38 84 GLU A C 1
ATOM 643 O O . GLU A 1 84 ? -8.875 -0.718 -2.297 1.00 88.38 84 GLU A O 1
ATOM 648 N N . PRO A 1 85 ? -9.615 -2.117 -0.706 1.00 90.88 85 PRO A N 1
ATOM 649 C CA . PRO A 1 85 ? -9.320 -1.195 0.381 1.00 90.88 85 PRO A CA 1
ATOM 650 C C . PRO A 1 85 ? -7.815 -1.199 0.663 1.00 90.88 85 PRO A C 1
ATOM 652 O O . PRO A 1 85 ? -7.177 -2.247 0.698 1.00 90.88 85 PRO A O 1
ATOM 655 N N . HIS A 1 86 ? -7.233 -0.025 0.881 1.00 90.94 86 HIS A N 1
ATOM 656 C CA . HIS A 1 86 ? -5.809 0.118 1.168 1.00 90.94 86 HIS A CA 1
ATOM 657 C C . HIS A 1 86 ? -5.545 1.381 1.996 1.00 90.94 86 HIS A C 1
ATOM 659 O O . HIS A 1 86 ? -6.376 2.288 2.054 1.00 90.94 86 HIS A O 1
ATOM 665 N N . ALA A 1 87 ? -4.393 1.429 2.668 1.00 90.19 87 ALA A N 1
ATOM 666 C CA . ALA A 1 87 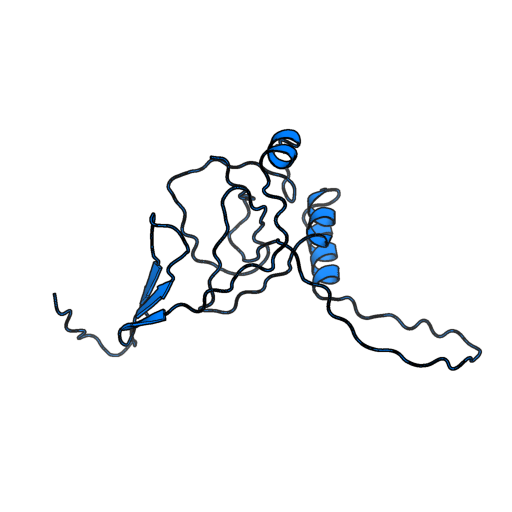? -3.944 2.597 3.417 1.00 90.19 87 ALA A CA 1
ATOM 667 C C . ALA A 1 87 ? -2.414 2.611 3.501 1.00 90.19 87 ALA A C 1
ATOM 669 O O . ALA A 1 87 ? -1.817 1.649 3.987 1.00 90.19 87 ALA A O 1
ATOM 670 N N . TYR A 1 88 ? -1.797 3.708 3.059 1.00 88.94 88 TYR A N 1
ATOM 671 C CA . TYR A 1 88 ? -0.362 3.944 3.197 1.00 88.94 88 TYR A CA 1
ATOM 672 C C . TYR A 1 88 ? -0.021 4.317 4.659 1.00 88.94 88 TYR A C 1
ATOM 674 O O . TYR A 1 88 ? -0.697 5.165 5.240 1.00 88.94 88 TYR A O 1
ATOM 682 N N . LEU A 1 89 ? 0.986 3.664 5.269 1.00 88.06 89 LEU A N 1
ATOM 683 C CA . LEU A 1 89 ? 1.345 3.808 6.693 1.00 88.06 89 LEU A CA 1
ATOM 684 C C . LEU A 1 89 ? 2.754 4.412 6.978 1.00 88.06 89 LEU A C 1
ATOM 686 O O . LEU A 1 89 ? 2.868 5.327 7.791 1.00 88.06 89 LEU A O 1
ATOM 690 N N . SER A 1 90 ? 3.846 3.922 6.363 1.00 82.94 90 SER A N 1
ATOM 691 C CA . SER A 1 90 ? 5.251 4.326 6.627 1.00 82.94 90 SER A CA 1
ATOM 692 C C . SER A 1 90 ? 6.201 4.159 5.406 1.00 82.94 90 SER A C 1
ATOM 694 O O . SER A 1 90 ? 6.327 3.049 4.900 1.00 82.94 90 SER A O 1
ATOM 696 N N . GLY A 1 91 ? 6.930 5.192 4.941 1.00 84.50 91 GLY A N 1
ATOM 697 C CA . GLY A 1 91 ? 7.892 5.106 3.813 1.00 84.50 91 GLY A CA 1
ATOM 698 C C . GLY A 1 91 ? 7.975 6.377 2.948 1.00 84.50 91 GLY A C 1
ATOM 699 O O . GLY A 1 91 ? 7.639 7.447 3.436 1.00 84.50 91 GLY A O 1
ATOM 700 N N . GLU A 1 92 ? 8.367 6.251 1.676 1.00 85.00 92 GLU A N 1
ATOM 701 C CA . GLU A 1 92 ? 8.190 7.247 0.595 1.00 85.00 92 GLU A CA 1
ATOM 702 C C . GLU A 1 92 ? 7.874 6.494 -0.713 1.00 85.00 92 GLU A C 1
ATOM 704 O O . GLU A 1 92 ? 8.508 5.469 -0.974 1.00 85.00 92 GLU A O 1
ATOM 709 N N . CYS A 1 93 ? 6.911 6.966 -1.515 1.00 85.00 93 CYS A N 1
ATOM 710 C CA . CYS A 1 93 ? 6.463 6.323 -2.763 1.00 85.00 93 CYS A CA 1
ATOM 711 C C . CYS A 1 93 ? 6.468 7.307 -3.940 1.00 85.00 93 CYS A C 1
ATOM 713 O O . CYS A 1 93 ? 6.268 8.506 -3.749 1.00 85.00 93 CYS A O 1
ATOM 715 N N . ILE A 1 94 ? 6.538 6.770 -5.161 1.00 87.75 94 ILE A N 1
ATOM 716 C CA . ILE A 1 94 ? 5.848 7.371 -6.307 1.00 87.75 94 ILE A CA 1
ATOM 717 C C . ILE A 1 94 ? 4.489 6.681 -6.421 1.00 87.75 94 ILE A C 1
ATOM 719 O O . ILE A 1 94 ? 4.425 5.455 -6.455 1.00 87.75 94 ILE A O 1
ATOM 723 N N . GLU A 1 95 ? 3.419 7.467 -6.474 1.00 88.12 95 GLU A N 1
ATOM 724 C CA . GLU A 1 95 ? 2.070 6.998 -6.786 1.00 88.12 95 GLU A CA 1
ATOM 725 C C . GLU A 1 95 ? 1.694 7.487 -8.189 1.00 88.12 95 GLU A C 1
ATOM 727 O O . GLU A 1 95 ? 1.959 8.635 -8.550 1.00 88.12 95 GLU A O 1
ATOM 732 N N . CYS A 1 96 ? 1.082 6.612 -8.983 1.00 87.00 96 CYS A N 1
ATOM 733 C CA . CYS A 1 96 ? 0.482 6.956 -10.264 1.00 87.00 96 CYS A CA 1
ATOM 734 C C . CYS A 1 96 ? -0.930 6.369 -10.296 1.00 87.00 96 CYS A C 1
ATOM 736 O O . CYS A 1 96 ? -1.153 5.260 -9.809 1.00 87.00 96 CYS A O 1
ATOM 738 N N . MET A 1 97 ? -1.886 7.131 -10.821 1.00 87.69 97 MET A N 1
ATOM 739 C CA . MET A 1 97 ? -3.306 6.792 -10.834 1.00 87.69 97 MET A CA 1
ATOM 740 C C . MET A 1 97 ? -3.949 7.295 -12.122 1.00 87.69 97 MET A C 1
ATOM 742 O O . MET A 1 97 ? -3.496 8.277 -12.713 1.00 87.69 97 MET A O 1
ATOM 746 N N . ALA A 1 98 ? -5.063 6.671 -12.507 1.00 84.31 98 ALA A N 1
ATOM 747 C CA . ALA A 1 98 ? -5.977 7.255 -13.479 1.00 84.31 98 ALA A CA 1
ATOM 748 C C . ALA A 1 98 ? -6.516 8.604 -12.963 1.00 84.31 98 ALA A C 1
ATOM 750 O O . ALA A 1 98 ? -6.531 8.867 -11.759 1.00 84.31 98 ALA A O 1
ATOM 751 N N . THR A 1 99 ? -6.998 9.462 -13.863 1.00 85.56 99 THR A N 1
ATOM 752 C CA . THR A 1 99 ? -7.507 10.802 -13.524 1.00 85.56 99 THR A CA 1
ATOM 753 C C . THR A 1 99 ? -8.852 10.733 -12.786 1.00 85.56 99 THR A C 1
ATOM 755 O O . THR A 1 99 ? -9.913 10.935 -13.378 1.00 85.56 99 THR A O 1
ATOM 758 N N . SER A 1 100 ? -8.815 10.419 -11.491 1.00 79.69 100 SER A N 1
ATOM 759 C CA . SER A 1 100 ? -9.975 10.337 -10.603 1.00 79.69 100 SER A CA 1
ATOM 760 C C . SER A 1 100 ? -9.579 10.666 -9.163 1.00 79.69 100 SER A C 1
ATOM 762 O O . SER A 1 100 ? -8.620 10.120 -8.635 1.00 79.69 100 SER A O 1
ATOM 764 N N . ASP A 1 101 ? -10.382 11.501 -8.511 1.00 80.62 101 ASP A N 1
ATOM 765 C CA . ASP A 1 101 ? -10.286 11.911 -7.105 1.00 80.62 101 ASP A CA 1
ATOM 766 C C . ASP A 1 101 ? -11.392 11.285 -6.227 1.00 80.62 101 ASP A C 1
ATOM 768 O O . ASP A 1 101 ? -11.536 11.612 -5.046 1.00 80.62 101 ASP A O 1
ATOM 772 N N . ASN A 1 102 ? -12.190 10.374 -6.798 1.00 83.25 102 ASN A N 1
ATOM 773 C CA . ASN A 1 102 ? -13.272 9.691 -6.096 1.00 83.25 102 ASN A CA 1
ATOM 774 C C . ASN A 1 102 ? -12.722 8.857 -4.932 1.00 83.25 102 ASN A C 1
ATOM 776 O O . ASN A 1 102 ? -12.129 7.804 -5.156 1.00 83.25 102 ASN A O 1
ATOM 780 N N . VAL A 1 103 ? -12.979 9.293 -3.698 1.00 85.31 103 VAL A N 1
ATOM 781 C CA . VAL A 1 103 ? -12.479 8.643 -2.483 1.00 85.31 103 VAL A CA 1
ATOM 782 C C . VAL A 1 103 ? -13.606 8.316 -1.510 1.00 85.31 103 VAL A C 1
ATOM 784 O O . VAL A 1 103 ? -14.215 9.210 -0.919 1.00 85.31 103 VAL A O 1
ATOM 787 N N . VAL A 1 104 ? -13.796 7.024 -1.258 1.00 88.06 104 VAL A N 1
ATOM 788 C CA . VAL A 1 104 ? -14.603 6.489 -0.152 1.00 88.06 104 VAL A CA 1
ATOM 789 C C . VAL A 1 104 ? -13.662 6.120 1.003 1.00 88.06 104 VAL A C 1
ATOM 791 O O . VAL A 1 104 ? -12.509 5.770 0.771 1.00 88.06 104 VAL A O 1
ATOM 794 N N . ARG A 1 105 ? -14.097 6.248 2.264 1.00 89.56 105 ARG A N 1
ATOM 795 C CA . ARG A 1 105 ? -13.235 6.046 3.447 1.00 89.56 105 ARG A CA 1
ATOM 796 C C . ARG A 1 105 ? -13.864 5.075 4.435 1.00 89.56 105 ARG A C 1
ATOM 798 O O . ARG A 1 105 ? -15.020 5.253 4.799 1.00 89.56 105 ARG A O 1
ATOM 805 N N . ALA A 1 106 ? -13.074 4.104 4.895 1.00 89.31 106 ALA A N 1
ATOM 806 C CA . ALA A 1 106 ? -13.513 3.051 5.816 1.00 89.31 106 ALA A CA 1
ATOM 807 C C . ALA A 1 106 ? -12.899 3.144 7.232 1.00 89.31 106 ALA A C 1
ATOM 809 O O . ALA A 1 106 ? -13.421 2.530 8.155 1.00 89.31 106 ALA A O 1
ATOM 810 N N . GLY A 1 107 ? -11.819 3.909 7.426 1.00 92.12 107 GLY A N 1
ATOM 811 C CA . GLY A 1 107 ? -11.106 4.015 8.704 1.00 92.12 107 GLY A CA 1
ATOM 812 C C . GLY A 1 107 ? -9.828 4.851 8.593 1.00 92.12 107 GLY A C 1
ATOM 813 O O . GLY A 1 107 ? -9.577 5.449 7.543 1.00 92.12 107 GLY A O 1
ATOM 814 N N . LEU A 1 108 ? -9.044 4.883 9.675 1.00 92.31 108 LEU A N 1
ATOM 815 C CA . LEU A 1 108 ? -7.778 5.616 9.832 1.00 92.31 108 LEU A CA 1
ATOM 816 C C . LEU A 1 108 ? -7.900 7.093 9.418 1.00 92.31 108 LEU A C 1
ATOM 818 O O . LEU A 1 108 ? -7.062 7.641 8.699 1.00 92.31 108 LEU A O 1
ATOM 822 N N . THR A 1 109 ? -9.009 7.739 9.795 1.00 89.19 109 THR A N 1
ATOM 823 C CA . THR A 1 109 ? -9.269 9.124 9.390 1.00 89.19 109 THR A CA 1
ATOM 824 C C . THR A 1 109 ? -10.339 9.812 10.247 1.00 89.19 109 THR A C 1
ATOM 826 O O . THR A 1 109 ? -11.405 9.233 10.478 1.00 89.19 109 THR A O 1
ATOM 829 N N . PRO A 1 110 ? -10.139 11.086 10.639 1.00 87.88 110 PRO A N 1
ATOM 830 C CA . PRO A 1 110 ? -11.181 11.899 11.270 1.00 87.88 110 PRO A CA 1
ATOM 831 C C . PRO A 1 110 ? -12.214 12.433 10.260 1.00 87.88 110 PRO A C 1
ATOM 833 O O . PRO A 1 110 ? -13.194 13.063 10.650 1.00 87.88 110 PRO A O 1
ATOM 836 N N . LYS A 1 111 ? -11.998 12.235 8.950 1.00 90.94 111 LYS A N 1
ATOM 837 C CA . LYS A 1 111 ? -12.933 12.672 7.902 1.00 90.94 111 LYS A CA 1
ATOM 838 C C . LYS A 1 111 ? -14.178 11.780 7.865 1.00 90.94 111 LYS A C 1
ATOM 840 O O . LYS A 1 111 ? -14.183 10.671 8.393 1.00 90.94 111 LYS A O 1
ATOM 845 N N . TYR A 1 112 ? -15.222 12.262 7.189 1.00 90.44 112 TYR A N 1
ATOM 846 C CA . TYR A 1 112 ? -16.448 11.498 6.967 1.00 90.44 112 TYR A CA 1
ATOM 847 C C . TYR A 1 112 ? -16.163 10.127 6.330 1.00 90.44 112 TYR A C 1
ATOM 849 O O . TYR A 1 112 ? -15.388 10.017 5.372 1.00 90.44 112 TYR A O 1
ATOM 857 N N . LYS A 1 113 ? -16.820 9.106 6.886 1.00 89.69 113 LYS A N 1
ATOM 858 C CA . LYS A 1 113 ? -16.775 7.701 6.484 1.00 89.69 113 LYS A CA 1
ATOM 859 C C . LYS A 1 113 ? -18.195 7.302 6.080 1.00 89.69 113 LYS A C 1
ATOM 861 O O . LYS A 1 113 ? -19.065 7.175 6.939 1.00 89.69 113 LYS A O 1
ATOM 866 N N . ASP A 1 114 ? -18.434 7.148 4.781 1.00 90.81 114 ASP A N 1
ATOM 867 C CA . ASP A 1 114 ? -19.629 6.456 4.295 1.00 90.81 114 ASP A CA 1
ATOM 868 C C . ASP A 1 114 ? -19.407 4.964 4.544 1.00 90.81 114 ASP A C 1
ATOM 870 O O . ASP A 1 114 ? -18.472 4.387 3.999 1.00 90.81 114 ASP A O 1
ATOM 874 N N . ILE A 1 115 ? -20.218 4.361 5.411 1.00 87.88 115 ILE A N 1
ATOM 875 C CA . ILE A 1 115 ? -20.072 2.955 5.809 1.00 87.88 115 ILE A CA 1
ATOM 876 C C . ILE A 1 115 ? -20.766 2.021 4.802 1.00 87.88 115 ILE A C 1
ATOM 878 O O . ILE A 1 115 ? -20.317 0.897 4.593 1.00 87.88 115 ILE A O 1
ATOM 882 N N . GLN A 1 116 ? -21.837 2.475 4.144 1.00 93.88 116 GLN A N 1
ATOM 883 C CA . GLN A 1 116 ? -22.658 1.625 3.273 1.00 93.88 116 GLN A CA 1
ATOM 884 C C . GLN A 1 116 ? -22.011 1.421 1.900 1.00 93.88 116 GLN A C 1
ATOM 886 O O . GLN A 1 116 ? -22.083 0.327 1.331 1.00 93.88 116 GLN A O 1
ATOM 891 N N . THR A 1 117 ? -21.330 2.445 1.382 1.00 91.94 117 THR A N 1
ATOM 892 C CA . THR A 1 117 ? -20.651 2.355 0.084 1.00 91.94 117 THR A CA 1
ATOM 893 C C . THR A 1 117 ? -19.513 1.315 0.084 1.00 91.94 117 THR A C 1
ATOM 895 O O . THR A 1 117 ? -19.566 0.427 -0.764 1.00 91.94 117 THR A O 1
ATOM 898 N N . PRO A 1 118 ? -18.556 1.276 1.041 1.00 87.25 118 PRO A N 1
ATOM 899 C CA . PRO A 1 118 ? -17.582 0.185 1.163 1.00 87.25 118 PRO A CA 1
ATOM 900 C C . PRO A 1 118 ? -18.241 -1.193 1.263 1.00 87.25 118 PRO A C 1
ATOM 902 O O . PRO A 1 118 ? -17.876 -2.101 0.522 1.00 87.25 118 PRO A O 1
ATOM 905 N N . CYS A 1 119 ? -19.255 -1.343 2.121 1.00 90.06 119 CYS A N 1
ATOM 906 C CA . CYS A 1 119 ? -19.942 -2.621 2.311 1.00 90.06 119 CYS A CA 1
ATOM 907 C C . CYS A 1 119 ? -20.645 -3.159 1.052 1.00 90.06 119 CYS A C 1
ATOM 909 O O . CYS A 1 119 ? -20.935 -4.351 0.996 1.00 90.06 119 CYS A O 1
ATOM 911 N N . SER A 1 120 ? -20.916 -2.312 0.053 1.00 93.62 120 SER A N 1
ATOM 912 C CA . SER A 1 120 ? -21.569 -2.704 -1.203 1.00 93.62 120 SER A CA 1
ATOM 913 C C . SER A 1 120 ? -20.636 -2.730 -2.420 1.00 93.62 120 SER A C 1
ATOM 915 O O . SER A 1 120 ? -20.867 -3.520 -3.331 1.00 93.62 120 SER A O 1
ATOM 917 N N . MET A 1 121 ? -19.583 -1.904 -2.455 1.00 90.44 121 MET A N 1
ATOM 918 C CA . MET A 1 121 ? -18.670 -1.808 -3.605 1.00 90.44 121 MET A CA 1
ATOM 919 C C . MET A 1 121 ? -17.514 -2.818 -3.579 1.00 90.44 121 MET A C 1
ATOM 921 O O . MET A 1 121 ? -17.003 -3.173 -4.643 1.00 90.44 121 MET A O 1
ATOM 925 N N . LEU A 1 122 ? -17.044 -3.213 -2.387 1.00 89.81 122 LEU A N 1
ATOM 926 C CA . LEU A 1 122 ? -15.803 -3.974 -2.222 1.00 89.81 122 LEU A CA 1
ATOM 927 C C . LEU A 1 122 ? -15.886 -5.353 -2.888 1.00 89.81 122 LEU A C 1
ATOM 929 O O . LEU A 1 122 ? -16.903 -6.038 -2.822 1.00 89.81 122 LEU A O 1
ATOM 933 N N . THR A 1 123 ? -14.784 -5.794 -3.501 1.00 88.44 123 THR A N 1
ATOM 934 C CA . THR A 1 123 ? -14.750 -7.090 -4.209 1.00 88.44 123 THR A CA 1
ATOM 935 C C . THR A 1 123 ? -14.745 -8.297 -3.268 1.00 88.44 123 THR A C 1
ATOM 937 O O . THR A 1 123 ? -15.053 -9.407 -3.699 1.00 88.44 123 THR A O 1
ATOM 940 N N . TYR A 1 124 ? -14.333 -8.095 -2.008 1.00 86.00 124 TYR A N 1
ATOM 941 C CA . TYR A 1 124 ? -14.090 -9.125 -0.987 1.00 86.00 124 TYR A CA 1
ATOM 942 C C . TYR A 1 124 ? -13.173 -10.286 -1.426 1.00 86.00 124 TYR A C 1
ATOM 944 O O . TYR A 1 124 ? -13.092 -11.310 -0.742 1.00 86.00 124 TYR A O 1
ATOM 952 N N . LYS A 1 125 ? -12.432 -10.126 -2.531 1.00 86.75 125 LYS A N 1
ATOM 953 C CA . LYS A 1 125 ? -11.433 -11.096 -2.983 1.00 86.75 125 LYS A CA 1
ATOM 954 C C . LYS A 1 125 ? -10.277 -11.132 -1.988 1.00 86.75 125 LYS A C 1
ATOM 956 O O . LYS A 1 125 ? -9.704 -10.102 -1.644 1.00 86.75 125 LYS A O 1
ATOM 961 N N . GLN A 1 126 ? -9.933 -12.329 -1.527 1.00 85.75 126 GLN A N 1
ATOM 962 C CA . GLN A 1 126 ? -8.851 -12.535 -0.570 1.00 85.75 126 GLN A CA 1
ATOM 963 C C . GLN A 1 126 ? -7.624 -13.065 -1.307 1.00 85.75 126 GLN A C 1
ATOM 965 O O . GLN A 1 126 ? -7.579 -14.231 -1.688 1.00 85.75 126 GLN A O 1
ATOM 970 N N . ALA A 1 127 ? -6.640 -12.193 -1.504 1.00 83.44 127 ALA A N 1
ATOM 971 C CA . ALA A 1 127 ? -5.347 -12.525 -2.081 1.00 83.44 127 ALA A CA 1
ATOM 972 C C . ALA A 1 127 ? -4.238 -11.717 -1.395 1.00 83.44 127 ALA A C 1
ATOM 974 O O . ALA A 1 127 ? -4.486 -10.636 -0.843 1.00 83.44 127 ALA A O 1
ATOM 975 N N . PHE A 1 128 ? -3.012 -12.234 -1.466 1.00 85.38 128 PHE A N 1
ATOM 976 C CA . PHE A 1 128 ? -1.826 -11.411 -1.270 1.00 85.38 128 PHE A CA 1
ATOM 977 C C . PHE A 1 128 ? -1.552 -10.663 -2.584 1.00 85.38 128 PHE A C 1
ATOM 979 O O . PHE A 1 128 ? -1.612 -11.298 -3.639 1.00 85.38 128 PHE A O 1
ATOM 986 N N . PRO A 1 129 ? -1.319 -9.341 -2.561 1.00 85.69 129 PRO A N 1
ATOM 987 C CA . PRO A 1 129 ? -1.197 -8.559 -3.782 1.00 85.69 129 PRO A CA 1
ATOM 988 C C . PRO A 1 129 ? 0.169 -8.806 -4.438 1.00 85.69 129 PRO A C 1
ATOM 990 O O . PRO A 1 129 ? 1.163 -9.060 -3.756 1.00 85.69 129 PRO A O 1
ATOM 993 N N . GLU A 1 130 ? 0.218 -8.758 -5.768 1.00 89.00 130 GLU A N 1
ATOM 994 C CA . GLU A 1 130 ? 1.429 -9.078 -6.526 1.00 89.00 130 GLU A CA 1
ATOM 995 C C . GLU A 1 130 ? 2.472 -7.956 -6.425 1.00 89.00 130 GLU A C 1
ATOM 997 O O . GLU A 1 130 ? 2.212 -6.810 -6.795 1.00 89.00 130 GLU A O 1
ATOM 1002 N N . ILE A 1 131 ? 3.672 -8.297 -5.945 1.00 91.75 131 ILE A N 1
ATOM 1003 C CA . ILE A 1 131 ? 4.791 -7.355 -5.850 1.00 91.75 131 ILE A CA 1
ATOM 1004 C C . ILE A 1 131 ? 5.512 -7.290 -7.198 1.00 91.75 131 ILE A C 1
ATOM 1006 O O . ILE A 1 131 ? 6.245 -8.205 -7.583 1.00 91.75 131 ILE A O 1
ATOM 1010 N N . LEU A 1 132 ? 5.324 -6.182 -7.909 1.00 90.38 132 LEU A N 1
ATOM 1011 C CA . LEU A 1 132 ? 5.913 -5.944 -9.219 1.00 90.38 132 LEU A CA 1
ATOM 1012 C C . LEU A 1 132 ? 7.386 -5.543 -9.065 1.00 90.38 132 LEU A C 1
ATOM 1014 O O . LEU A 1 132 ? 7.708 -4.438 -8.634 1.00 90.38 132 LEU A O 1
ATOM 1018 N N . GLN A 1 133 ? 8.291 -6.427 -9.483 1.00 93.44 133 GLN A N 1
ATOM 1019 C CA . GLN A 1 133 ? 9.742 -6.173 -9.516 1.00 93.44 133 GLN A CA 1
ATOM 1020 C C . GLN A 1 133 ? 10.178 -5.304 -10.712 1.00 93.44 133 GLN A C 1
ATOM 1022 O O . GLN A 1 133 ? 11.323 -4.861 -10.782 1.00 93.44 133 GLN A O 1
ATOM 1027 N N . GLY A 1 134 ? 9.290 -5.103 -11.690 1.00 92.19 134 GLY A N 1
ATOM 1028 C CA . GLY A 1 134 ? 9.557 -4.400 -12.946 1.00 92.19 134 GLY A CA 1
ATOM 1029 C C . GLY A 1 134 ? 10.509 -5.138 -13.901 1.00 92.19 134 GLY A C 1
ATOM 1030 O O . GLY A 1 134 ? 11.457 -5.814 -13.499 1.00 92.19 134 GLY A O 1
ATOM 1031 N N . VAL A 1 135 ? 10.280 -4.980 -15.202 1.00 96.06 135 VAL A N 1
ATOM 1032 C CA . VAL A 1 135 ? 11.047 -5.619 -16.280 1.00 96.06 135 VAL A CA 1
ATOM 1033 C C . VAL A 1 135 ? 12.120 -4.662 -16.793 1.00 96.06 135 VAL A C 1
ATOM 1035 O O . VAL A 1 135 ? 11.848 -3.499 -17.083 1.00 96.06 135 VAL A O 1
ATOM 1038 N N . ARG A 1 136 ? 13.365 -5.127 -16.937 1.00 95.81 136 ARG A N 1
ATOM 1039 C CA . ARG A 1 136 ? 14.435 -4.317 -17.540 1.00 95.81 136 ARG A CA 1
ATOM 1040 C C . ARG A 1 136 ? 14.244 -4.251 -19.057 1.00 95.81 136 ARG A C 1
ATOM 1042 O O . ARG A 1 136 ? 14.486 -5.242 -19.737 1.00 95.81 136 ARG A O 1
ATOM 1049 N N . VAL A 1 137 ? 13.866 -3.082 -19.571 1.00 96.06 137 VAL A N 1
ATOM 1050 C CA . VAL A 1 137 ? 13.630 -2.854 -21.011 1.00 96.06 137 VAL A CA 1
ATOM 1051 C C . VAL A 1 137 ? 14.839 -2.237 -21.724 1.00 96.06 137 VAL A C 1
ATOM 1053 O O . VAL A 1 137 ? 15.031 -2.456 -22.915 1.00 96.06 137 VAL A O 1
ATOM 1056 N N . GLN A 1 138 ? 15.696 -1.509 -21.000 1.00 93.19 138 GLN A N 1
ATOM 1057 C CA . GLN A 1 138 ? 16.948 -0.929 -21.511 1.00 93.19 138 GLN A CA 1
ATOM 1058 C C . GLN A 1 138 ? 18.041 -0.959 -20.418 1.00 93.19 138 GLN A C 1
ATOM 1060 O O . GLN A 1 138 ? 17.735 -1.256 -19.258 1.00 93.19 138 GLN A O 1
ATOM 1065 N N . PRO A 1 139 ? 19.323 -0.639 -20.710 1.00 91.00 139 PRO A N 1
ATOM 1066 C CA . PRO A 1 139 ? 20.398 -0.706 -19.716 1.00 91.00 139 PRO A CA 1
ATOM 1067 C C . PRO A 1 139 ? 20.125 0.056 -18.411 1.00 91.00 139 PRO A C 1
ATOM 1069 O O . PRO A 1 139 ? 20.519 -0.437 -17.353 1.00 91.00 139 PRO A O 1
ATOM 1072 N N . TYR A 1 140 ? 19.409 1.181 -18.478 1.00 92.69 140 TYR A N 1
ATOM 1073 C CA . TYR A 1 140 ? 19.091 2.046 -17.335 1.00 92.69 140 TYR A CA 1
ATOM 1074 C C . TYR A 1 140 ? 17.589 2.183 -17.055 1.00 92.69 140 TYR A C 1
ATOM 1076 O O . TYR A 1 140 ? 17.224 2.956 -16.176 1.00 92.69 140 TYR A O 1
ATOM 1084 N N . VAL A 1 141 ? 16.727 1.458 -17.780 1.00 94.94 141 VAL A N 1
ATOM 1085 C CA . VAL A 1 141 ? 15.263 1.606 -17.698 1.00 94.94 141 VAL A CA 1
ATOM 1086 C C . VAL A 1 141 ? 14.616 0.304 -17.238 1.00 94.94 141 VAL A C 1
ATOM 1088 O O . VAL A 1 141 ? 14.814 -0.756 -17.845 1.00 94.94 141 VAL A O 1
ATOM 1091 N N . ARG A 1 142 ? 13.828 0.400 -16.165 1.00 94.88 142 ARG A N 1
ATOM 1092 C CA . ARG A 1 142 ? 12.985 -0.668 -15.619 1.00 94.88 142 ARG A CA 1
ATOM 1093 C C . ARG A 1 142 ? 11.522 -0.241 -15.705 1.00 94.88 142 ARG A C 1
ATOM 1095 O O . ARG A 1 142 ? 11.161 0.775 -15.120 1.00 94.88 142 ARG A O 1
ATOM 1102 N N . ARG A 1 143 ? 10.711 -1.034 -16.396 1.00 96.50 143 ARG A N 1
ATOM 1103 C CA . ARG A 1 143 ? 9.287 -0.803 -16.635 1.00 96.50 143 ARG A CA 1
ATOM 1104 C C . ARG A 1 143 ? 8.415 -1.562 -15.647 1.00 96.50 143 ARG A C 1
ATOM 1106 O O . ARG A 1 143 ? 8.661 -2.740 -15.402 1.00 96.50 143 ARG A O 1
ATOM 1113 N N . TYR A 1 144 ? 7.368 -0.924 -15.146 1.00 94.19 144 TYR A N 1
ATOM 1114 C CA . TYR A 1 144 ? 6.297 -1.562 -14.387 1.00 94.19 144 TYR A CA 1
ATOM 1115 C C . TYR A 1 144 ? 5.001 -1.433 -15.192 1.00 94.19 144 TYR A C 1
ATOM 1117 O O . TYR A 1 144 ? 4.511 -0.323 -15.409 1.00 94.19 144 TYR A O 1
ATOM 1125 N N . THR A 1 145 ? 4.480 -2.576 -15.635 1.00 93.56 145 THR A N 1
ATOM 1126 C CA . THR A 1 145 ? 3.235 -2.697 -16.401 1.00 93.56 145 THR A CA 1
ATOM 1127 C C . THR A 1 145 ? 2.183 -3.332 -15.486 1.00 93.56 145 THR A C 1
ATOM 1129 O O . THR A 1 145 ? 2.291 -4.526 -15.194 1.00 93.56 145 THR A O 1
ATOM 1132 N N . PRO A 1 146 ? 1.224 -2.558 -14.952 1.00 89.44 146 PRO A N 1
ATOM 1133 C CA . PRO A 1 146 ? 0.092 -3.102 -14.207 1.00 89.44 146 PRO A CA 1
ATOM 1134 C C . PRO A 1 146 ? -0.905 -3.802 -15.160 1.00 89.44 146 PRO A C 1
ATOM 1136 O O . PRO A 1 146 ? -0.806 -3.643 -16.374 1.00 89.44 146 PRO A O 1
ATOM 1139 N N . PRO A 1 147 ? -1.878 -4.583 -14.652 1.00 88.75 147 PRO A N 1
ATOM 1140 C CA . PRO A 1 147 ? -2.832 -5.327 -15.481 1.00 88.75 147 PRO A CA 1
ATOM 1141 C C . PRO A 1 147 ? -4.002 -4.447 -15.979 1.00 88.75 147 PRO A C 1
ATOM 1143 O O . PRO A 1 147 ? -5.169 -4.804 -15.808 1.00 88.75 147 PRO A O 1
ATOM 1146 N N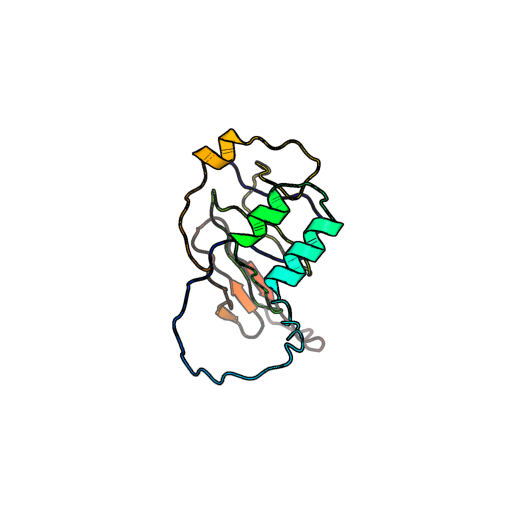 . PHE A 1 148 ? -3.688 -3.285 -16.554 1.00 86.62 148 PHE A N 1
ATOM 1147 C CA . PHE A 1 148 ? -4.625 -2.339 -17.171 1.00 86.62 148 PHE A CA 1
ATOM 1148 C C . PHE A 1 148 ? -3.909 -1.484 -18.238 1.00 86.62 148 PHE A C 1
ATOM 1150 O O . PHE A 1 148 ? -2.680 -1.450 -18.274 1.00 86.62 148 PHE A O 1
ATOM 1157 N N . ASP A 1 149 ? -4.664 -0.783 -19.090 1.00 88.94 149 ASP A N 1
ATOM 1158 C CA . ASP A 1 149 ? -4.131 -0.128 -20.300 1.00 88.94 149 ASP A CA 1
ATOM 1159 C C . ASP A 1 149 ? -3.863 1.386 -20.133 1.00 88.94 149 ASP A C 1
ATOM 1161 O O . ASP A 1 149 ? -3.234 2.009 -20.987 1.00 88.94 149 ASP A O 1
ATOM 1165 N N . GLU A 1 150 ? -4.343 2.007 -19.050 1.00 86.44 150 GLU A N 1
ATOM 1166 C CA . GLU A 1 150 ? -4.286 3.455 -18.817 1.00 86.44 150 GLU A CA 1
ATOM 1167 C C . GLU A 1 150 ? -2.866 4.040 -18.719 1.00 86.44 150 GLU A C 1
ATOM 1169 O O . GLU A 1 150 ? -2.660 5.173 -19.160 1.00 86.44 150 GLU A O 1
ATOM 1174 N N . PHE A 1 151 ? -1.901 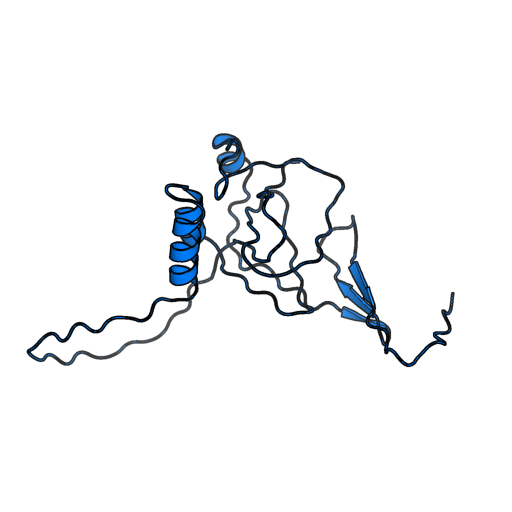3.327 -18.121 1.00 88.69 151 PHE A N 1
ATOM 1175 C CA . PHE A 1 151 ? -0.504 3.775 -18.024 1.00 88.69 151 PHE A CA 1
ATOM 1176 C C . PHE A 1 151 ? 0.488 2.659 -17.651 1.00 88.69 151 PHE A C 1
ATOM 1178 O O . PHE A 1 151 ? 0.161 1.702 -16.954 1.00 88.69 151 PHE A O 1
ATOM 1185 N N . GLU A 1 152 ? 1.752 2.866 -18.030 1.00 93.25 152 GLU A N 1
ATOM 1186 C CA . GLU A 1 152 ? 2.927 2.138 -17.536 1.00 93.25 152 GLU A CA 1
ATOM 1187 C C . GLU A 1 152 ? 3.883 3.122 -16.839 1.00 93.25 152 GLU A C 1
ATOM 1189 O O . GLU A 1 152 ? 3.842 4.326 -17.104 1.00 93.25 152 GLU A O 1
ATOM 1194 N N . VAL A 1 153 ? 4.783 2.631 -15.980 1.00 93.00 153 VAL A N 1
ATOM 1195 C CA . VAL A 1 153 ? 5.800 3.469 -15.314 1.00 93.00 153 VAL A CA 1
ATOM 1196 C C . VAL A 1 153 ? 7.209 3.002 -15.674 1.00 93.00 153 VAL A C 1
ATOM 1198 O O . VAL A 1 153 ? 7.591 1.879 -15.351 1.00 93.00 153 VAL A O 1
ATOM 1201 N N . ASP A 1 154 ? 8.013 3.880 -16.276 1.00 95.31 154 ASP A N 1
ATOM 1202 C CA . ASP A 1 154 ? 9.443 3.652 -16.521 1.00 95.31 154 ASP A CA 1
ATOM 1203 C C . ASP A 1 154 ? 10.308 4.338 -15.449 1.00 95.31 154 ASP A C 1
ATOM 1205 O O . ASP A 1 154 ? 10.303 5.558 -15.283 1.00 95.31 154 ASP A O 1
ATOM 1209 N N . CYS A 1 155 ? 11.104 3.546 -14.731 1.00 91.75 155 CYS A N 1
ATOM 1210 C CA . CYS A 1 155 ? 12.118 4.013 -13.792 1.00 91.75 155 CYS A CA 1
ATOM 1211 C C . CYS A 1 155 ? 13.490 4.063 -14.479 1.00 91.75 155 CYS A C 1
ATOM 1213 O O . CYS A 1 155 ? 14.075 3.023 -14.801 1.00 91.75 155 CYS A O 1
ATOM 1215 N N . CYS A 1 156 ? 14.007 5.277 -14.683 1.00 93.00 156 CYS A N 1
ATOM 1216 C CA . CYS A 1 156 ? 15.276 5.546 -15.361 1.00 93.00 156 CYS A CA 1
ATOM 1217 C C . CYS A 1 156 ? 16.400 5.861 -14.356 1.00 93.00 156 CYS A C 1
ATOM 1219 O O . CYS A 1 156 ? 16.478 6.970 -13.827 1.00 93.00 156 CYS A O 1
ATOM 1221 N N . LEU A 1 157 ? 17.305 4.909 -14.114 1.00 90.38 157 LEU A N 1
ATOM 1222 C CA . LEU A 1 157 ? 18.442 5.050 -13.192 1.00 90.38 157 LEU A CA 1
ATOM 1223 C C . LEU A 1 157 ? 19.751 5.294 -13.959 1.00 90.38 157 LEU A C 1
ATOM 1225 O O . LEU A 1 157 ? 20.532 4.376 -14.213 1.00 90.38 157 LEU A O 1
ATOM 1229 N N . VAL A 1 158 ? 19.986 6.552 -14.339 1.00 88.44 158 VAL A N 1
ATOM 1230 C CA . VAL A 1 158 ? 21.163 6.964 -15.124 1.00 88.44 158 VAL A CA 1
ATOM 1231 C C . VAL A 1 158 ? 22.410 7.134 -14.230 1.00 88.44 158 VAL A C 1
ATOM 1233 O O . VAL A 1 158 ? 22.335 7.811 -13.200 1.00 88.44 158 VAL A O 1
ATOM 1236 N N . PRO A 1 159 ? 23.585 6.579 -14.598 1.00 85.62 159 PRO A N 1
ATOM 1237 C CA . PRO A 1 159 ? 24.830 6.788 -13.859 1.00 85.62 159 PRO A CA 1
ATOM 1238 C C . PRO A 1 159 ? 25.282 8.253 -13.883 1.00 85.62 159 PRO A C 1
ATOM 1240 O O . PRO A 1 159 ? 25.329 8.880 -14.941 1.00 85.62 159 PRO A O 1
ATOM 1243 N N . ARG A 1 160 ? 25.733 8.778 -12.735 1.00 78.00 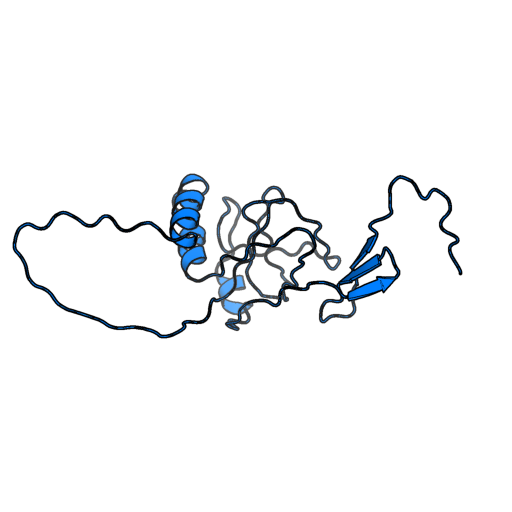160 ARG A N 1
ATOM 1244 C CA . ARG A 1 160 ? 26.134 10.196 -12.573 1.00 78.00 160 ARG A CA 1
ATOM 1245 C C . ARG A 1 160 ? 27.272 10.669 -13.498 1.00 78.00 160 ARG A C 1
ATOM 1247 O O . ARG A 1 160 ? 27.472 11.871 -13.617 1.00 78.00 160 ARG A O 1
ATOM 1254 N N . CYS A 1 161 ? 28.013 9.756 -14.130 1.00 64.50 161 CYS A N 1
ATOM 1255 C CA . CYS A 1 161 ? 29.185 10.069 -14.959 1.00 64.50 161 CYS A CA 1
ATOM 1256 C C . CYS A 1 161 ? 28.966 9.908 -16.476 1.00 64.50 161 CYS A C 1
ATOM 1258 O O . CYS A 1 161 ? 29.928 10.044 -17.228 1.00 64.50 161 CYS A O 1
ATOM 1260 N N . GLN A 1 162 ? 27.750 9.610 -16.951 1.00 55.97 162 GLN A N 1
ATOM 1261 C CA . GLN A 1 162 ? 27.502 9.332 -18.373 1.00 55.97 162 GLN A CA 1
ATOM 1262 C C . GLN A 1 162 ? 26.632 10.417 -19.026 1.00 55.97 162 GLN A C 1
ATOM 1264 O O . GLN A 1 162 ? 25.471 10.208 -19.362 1.00 55.97 162 GLN A O 1
ATOM 1269 N N . ALA A 1 163 ? 27.227 11.595 -19.236 1.00 51.16 163 ALA A N 1
ATOM 1270 C CA . ALA A 1 163 ? 26.575 12.776 -19.819 1.00 51.16 163 ALA A CA 1
ATOM 1271 C C . ALA A 1 163 ? 26.312 12.694 -21.343 1.00 51.16 163 ALA A C 1
ATOM 1273 O O . ALA A 1 163 ? 26.025 13.708 -21.972 1.00 51.16 163 ALA A O 1
ATOM 1274 N N . HIS A 1 164 ? 26.430 11.510 -21.953 1.00 52.53 164 HIS A N 1
ATOM 1275 C CA . HIS A 1 164 ? 26.238 11.308 -23.391 1.00 52.53 164 HIS A CA 1
ATOM 1276 C C . HIS A 1 164 ? 25.464 10.012 -23.673 1.00 52.53 164 HIS A C 1
ATOM 1278 O O . HIS A 1 164 ? 25.993 9.044 -24.224 1.00 52.53 164 HIS A O 1
ATOM 1284 N N . LEU A 1 165 ? 24.190 9.992 -23.278 1.00 53.31 165 LEU A N 1
ATOM 1285 C CA . LEU A 1 165 ? 23.236 8.991 -23.750 1.00 53.31 165 LEU A CA 1
ATOM 1286 C C . LEU A 1 165 ? 22.796 9.367 -25.169 1.00 53.31 165 LEU A C 1
ATOM 1288 O O . LEU A 1 165 ? 22.057 10.330 -25.361 1.00 53.31 165 LEU A O 1
ATOM 1292 N N . SER A 1 166 ? 23.242 8.603 -26.166 1.00 53.28 166 SER A N 1
ATOM 1293 C CA . SER A 1 166 ? 22.678 8.673 -27.513 1.00 53.28 166 SER A CA 1
ATOM 1294 C C . SER A 1 166 ? 21.271 8.073 -27.492 1.00 53.28 166 SER A C 1
ATOM 1296 O O . SER A 1 166 ? 21.115 6.852 -27.533 1.00 53.28 166 SER A O 1
ATOM 1298 N N . LEU A 1 167 ? 20.254 8.930 -27.401 1.00 42.28 167 LEU A N 1
ATOM 1299 C CA . LEU A 1 167 ? 18.870 8.541 -27.652 1.00 42.28 167 LEU A CA 1
ATOM 1300 C C . LEU A 1 167 ? 18.729 8.189 -29.137 1.00 42.28 167 LEU A C 1
ATOM 1302 O O . LEU A 1 167 ? 18.746 9.073 -29.992 1.00 42.28 167 LEU A O 1
ATOM 1306 N N . SER A 1 168 ? 18.608 6.897 -29.431 1.00 43.91 168 SER A N 1
ATOM 1307 C CA . SER A 1 168 ? 18.142 6.424 -30.732 1.00 43.91 168 SER A CA 1
ATOM 1308 C C . SER A 1 168 ? 16.626 6.615 -30.791 1.00 43.91 168 SER A C 1
ATOM 1310 O O . SER A 1 168 ? 15.906 5.949 -30.045 1.00 43.91 168 SER A O 1
ATOM 1312 N N . LEU A 1 169 ? 16.175 7.547 -31.635 1.00 36.72 169 LEU A N 1
ATOM 1313 C CA . LEU A 1 169 ? 14.778 7.688 -32.066 1.00 36.72 169 LEU A CA 1
ATOM 1314 C C . LEU A 1 169 ? 14.488 6.737 -33.236 1.00 36.72 169 LEU A C 1
ATOM 1316 O O . LEU A 1 169 ? 15.420 6.538 -34.050 1.00 36.72 169 LEU A O 1
#

InterPro domains:
  IPR011051 RmlC-like 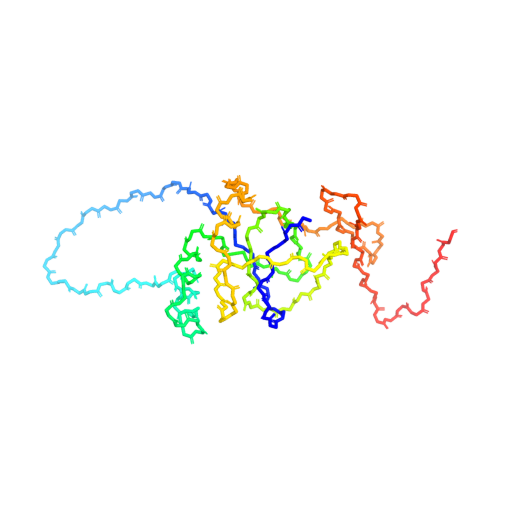cupin domain superfamily [SSF51182] (40-159)
  IPR016305 Mannose-6-phosphate isomerase [PR00714] (51-66)
  IPR016305 Mannose-6-phosphate isomerase [PR00714] (67-86)
  IPR016305 Mannose-6-phosphate isomerase [PR00714] (86-105)
  IPR016305 Mannose-6-phosphate isomerase [PR00714] (105-124)
  IPR016305 Mannose-6-phosphate isomerase [PTHR10309] (36-162)
  IPR018050 Phosphomannose isomerase, type I, conserved site [PS00966] (86-111)

Secondary structure (DSSP, 8-state):
--B----S-S-------PPP-----------SS-----PPPPHHHHHHHHHHTTSTT-HHHHHGGGS----PPTT-EE---TT------SS-------S---B---SS-SS---SHHHHHH------PPPEE--EEEETTEEEE--SSSS--EEEE---TT--------

Mean predicted aligned error: 11.65 Å

Foldseek 3Di:
DADAEDDDDAFADWWFADDDDDDDDDDDDDDDDDPPPDDDDDPLRVVLVVLCVQFPPKCVSVVSVRIDGDDDDVQKDFDDDDQGHTYGDHHHDDDDDDPDPRHAYDISDPDDHDPVCNVPRHPSDHDDTDIFNFDCPDPQWGKDDDPDDRDIDIDGHDDPPCPDDDDDD